Protein AF-A0A3M1D000-F1 (afdb_monomer_lite)

Secondary structure (DSSP, 8-state):
------EEE----TTGGGS-GGGTS-EESSHHHHHHHHHHS--SEEEEETT-SS--HHHHHHHHHHHSS-EEEEEE-GGG--TTS-TT-SEEEE--

Radius of gyration: 12.74 Å; chains: 1; bounding box: 37×26×30 Å

Structure (mmCIF, N/CA/C/O backbone):
data_AF-A0A3M1D000-F1
#
_entry.id   AF-A0A3M1D000-F1
#
loop_
_atom_site.group_PDB
_atom_site.id
_atom_site.type_symbol
_atom_site.label_atom_id
_atom_site.label_alt_id
_atom_site.label_comp_id
_atom_site.label_asym_id
_atom_site.label_entity_id
_atom_site.label_seq_id
_atom_site.pdbx_PDB_ins_code
_atom_site.Cartn_x
_atom_site.Cartn_y
_atom_site.Cartn_z
_atom_site.occupancy
_atom_site.B_iso_or_equiv
_atom_site.auth_seq_id
_atom_site.auth_comp_id
_atom_site.auth_asym_id
_atom_site.auth_atom_id
_atom_site.pdbx_PDB_model_num
ATOM 1 N N . MET A 1 1 ? -20.280 -12.927 6.071 1.00 37.81 1 MET A N 1
ATOM 2 C CA . MET A 1 1 ? -19.018 -13.432 5.493 1.00 37.81 1 MET A CA 1
ATOM 3 C C . MET A 1 1 ? -18.439 -12.275 4.697 1.00 37.81 1 MET A C 1
ATOM 5 O O . MET A 1 1 ? -18.790 -12.108 3.539 1.00 37.81 1 MET A O 1
ATOM 9 N N . GLU A 1 2 ? -17.735 -11.371 5.377 1.00 47.12 2 GLU A N 1
ATOM 10 C CA . GLU A 1 2 ? -17.268 -10.111 4.785 1.00 47.12 2 GLU A CA 1
ATOM 11 C C . GLU A 1 2 ? -16.052 -10.379 3.897 1.00 47.12 2 GLU A C 1
ATOM 13 O O . GLU A 1 2 ? -15.054 -10.944 4.345 1.00 47.12 2 GLU A O 1
ATOM 18 N N . GLN A 1 3 ? -16.174 -10.029 2.617 1.00 42.47 3 GLN A N 1
ATOM 19 C CA . GLN A 1 3 ? -15.069 -10.069 1.669 1.00 42.47 3 GLN A CA 1
ATOM 20 C C . GLN A 1 3 ? -14.061 -8.982 2.053 1.00 42.47 3 GLN A C 1
ATOM 22 O O . GLN A 1 3 ? -14.401 -7.805 2.134 1.00 42.47 3 GLN A O 1
ATOM 27 N N . ARG A 1 4 ? -12.830 -9.415 2.329 1.00 45.31 4 ARG A N 1
ATOM 28 C CA . ARG A 1 4 ? -11.682 -8.578 2.683 1.00 45.31 4 ARG A CA 1
ATOM 29 C C . ARG A 1 4 ? -11.037 -8.067 1.401 1.00 45.31 4 ARG A C 1
ATOM 31 O O . ARG A 1 4 ? -10.535 -8.871 0.620 1.00 45.31 4 ARG A O 1
ATOM 38 N N . LEU A 1 5 ? -11.107 -6.762 1.166 1.00 46.03 5 LEU A N 1
ATOM 39 C CA . LEU A 1 5 ? -10.585 -6.125 -0.042 1.00 46.03 5 LEU A CA 1
ATOM 40 C C . LEU A 1 5 ? -9.179 -5.577 0.225 1.00 46.03 5 LEU A C 1
ATOM 42 O O . LEU A 1 5 ? -8.950 -4.875 1.211 1.00 46.03 5 LEU A O 1
ATOM 46 N N . ALA A 1 6 ? -8.238 -5.902 -0.664 1.00 50.59 6 ALA A N 1
ATOM 47 C CA . ALA A 1 6 ? -6.961 -5.201 -0.739 1.00 50.59 6 ALA A CA 1
ATOM 48 C C . ALA A 1 6 ? -7.199 -3.803 -1.332 1.00 50.59 6 ALA A C 1
ATOM 50 O O . ALA A 1 6 ? -8.254 -3.534 -1.895 1.00 50.59 6 ALA A O 1
ATOM 51 N N . SER A 1 7 ? -6.258 -2.875 -1.232 1.00 55.62 7 SER A N 1
ATOM 52 C CA . SER A 1 7 ? -6.275 -1.666 -2.065 1.00 55.62 7 SER A CA 1
ATOM 53 C C . SER A 1 7 ? -4.904 -1.405 -2.636 1.00 55.62 7 SER A C 1
ATOM 55 O O . SER A 1 7 ? -3.879 -1.734 -2.037 1.00 55.62 7 SER A O 1
ATOM 57 N N . PHE A 1 8 ? -4.897 -0.834 -3.829 1.00 57.19 8 PHE A N 1
ATOM 58 C CA . PHE A 1 8 ? -3.710 -0.688 -4.643 1.00 57.19 8 PHE A CA 1
ATOM 59 C C . PHE A 1 8 ? -3.452 0.787 -4.920 1.00 57.19 8 PHE A C 1
ATOM 61 O O . PHE A 1 8 ? -4.340 1.485 -5.400 1.00 57.19 8 PHE A O 1
ATOM 68 N N . ILE A 1 9 ? -2.239 1.263 -4.655 1.00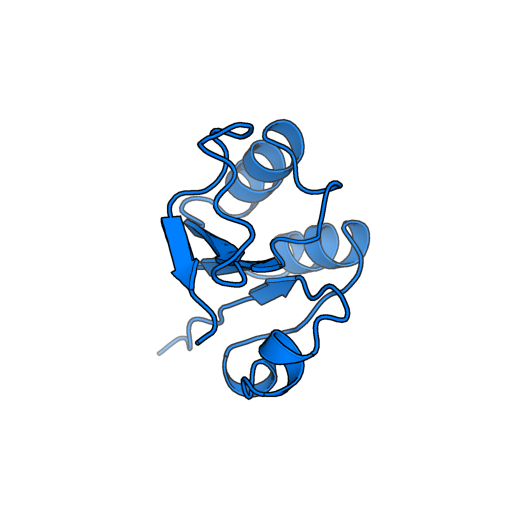 54.06 9 ILE A N 1
ATOM 69 C CA . ILE A 1 9 ? -1.783 2.560 -5.147 1.00 54.06 9 ILE A CA 1
ATOM 70 C C . ILE A 1 9 ? -0.944 2.318 -6.391 1.00 54.06 9 ILE A C 1
ATOM 72 O O . ILE A 1 9 ? 0.226 1.931 -6.301 1.00 54.06 9 ILE A O 1
ATOM 76 N N . ALA A 1 10 ? -1.539 2.581 -7.549 1.00 50.91 10 ALA A N 1
ATOM 77 C CA . ALA A 1 10 ? -0.838 2.519 -8.820 1.00 50.91 10 ALA A CA 1
ATOM 78 C C . ALA A 1 10 ? 0.006 3.779 -9.009 1.00 50.91 10 ALA A C 1
ATOM 80 O O . ALA A 1 10 ? -0.502 4.894 -8.875 1.00 50.91 10 ALA A O 1
ATOM 81 N N . ALA A 1 11 ? 1.278 3.630 -9.367 1.00 47.56 11 ALA A N 1
ATOM 82 C CA . ALA A 1 11 ? 1.824 4.507 -10.391 1.00 47.56 11 ALA A CA 1
ATOM 83 C C . ALA A 1 11 ? 1.615 3.814 -11.745 1.00 47.56 11 ALA A C 1
ATOM 85 O O . ALA A 1 11 ? 1.235 2.643 -11.820 1.00 47.56 11 ALA A O 1
ATOM 86 N N . ASP A 1 12 ? 1.779 4.561 -12.829 1.00 53.69 12 ASP A N 1
ATOM 87 C CA . ASP A 1 12 ? 1.535 4.078 -14.185 1.00 53.69 12 ASP A CA 1
ATOM 88 C C . ASP A 1 12 ? 2.637 3.115 -14.681 1.00 53.69 12 ASP A C 1
ATOM 90 O O . ASP A 1 12 ? 3.274 3.347 -15.708 1.00 53.69 12 ASP A O 1
ATOM 94 N N . HIS A 1 13 ? 2.928 2.045 -13.934 1.00 54.09 13 HIS A N 1
ATOM 95 C CA . HIS A 1 13 ? 4.004 1.120 -14.266 1.00 54.09 13 HIS A CA 1
ATOM 96 C C . HIS A 1 13 ? 3.521 -0.007 -15.210 1.00 54.09 13 HIS A C 1
ATOM 98 O O . HIS A 1 13 ? 2.554 -0.718 -14.912 1.00 54.09 13 HIS A O 1
ATOM 104 N N . PRO A 1 14 ? 4.200 -0.264 -16.346 1.00 56.59 14 PRO A N 1
ATOM 105 C CA . PRO A 1 14 ? 3.773 -1.272 -17.324 1.00 56.59 14 PRO A CA 1
ATOM 106 C C . PRO A 1 14 ? 3.675 -2.703 -16.775 1.00 56.59 14 PRO A C 1
ATOM 108 O O . PRO A 1 14 ? 2.819 -3.470 -17.218 1.00 56.59 14 PRO A O 1
ATOM 111 N N . ALA A 1 15 ? 4.529 -3.075 -15.813 1.00 57.12 15 ALA A N 1
ATOM 112 C CA . ALA A 1 15 ? 4.475 -4.396 -15.175 1.00 57.12 15 ALA A CA 1
ATOM 113 C C . ALA A 1 15 ? 3.245 -4.546 -14.261 1.00 57.12 15 ALA A C 1
ATOM 115 O O . ALA A 1 15 ? 2.645 -5.615 -14.193 1.00 57.12 15 ALA A O 1
ATOM 116 N N . VAL A 1 16 ? 2.813 -3.449 -13.635 1.00 58.97 16 VAL A N 1
ATOM 117 C CA . VAL A 1 16 ? 1.617 -3.377 -12.787 1.00 58.97 16 VAL A CA 1
ATOM 118 C C . VAL A 1 16 ? 0.353 -3.519 -13.640 1.00 58.97 16 VAL A C 1
ATOM 120 O O . VAL A 1 16 ? -0.546 -4.267 -13.273 1.00 58.97 16 VAL A O 1
ATOM 123 N N . ARG A 1 17 ? 0.320 -2.923 -14.844 1.00 58.31 17 ARG A N 1
ATOM 124 C CA . ARG A 1 17 ? -0.803 -3.059 -15.798 1.00 58.31 17 ARG A CA 1
ATOM 125 C C . ARG A 1 17 ? -1.093 -4.507 -16.231 1.00 58.31 17 ARG A C 1
ATOM 127 O O . ARG A 1 17 ? -2.190 -4.785 -16.709 1.00 58.31 17 ARG A O 1
ATOM 134 N N . ARG A 1 18 ? -0.125 -5.428 -16.115 1.00 56.59 18 ARG A N 1
ATOM 135 C CA . ARG A 1 18 ? -0.323 -6.859 -16.431 1.00 56.59 18 ARG A CA 1
ATOM 136 C C . ARG A 1 18 ? -1.035 -7.619 -15.316 1.00 56.59 18 ARG A C 1
ATOM 138 O O . ARG A 1 18 ? -1.662 -8.643 -15.587 1.00 56.59 18 ARG A O 1
ATOM 145 N N . LEU A 1 19 ? -0.948 -7.136 -14.081 1.00 63.94 19 LEU A N 1
ATOM 146 C CA . LEU A 1 19 ? -1.707 -7.682 -12.970 1.00 63.94 19 LEU A CA 1
ATOM 147 C C . LEU A 1 19 ? -3.153 -7.190 -13.091 1.00 63.94 19 LEU A C 1
ATOM 149 O O . LEU A 1 19 ? -3.401 -5.999 -13.256 1.00 63.94 19 LEU A O 1
ATOM 153 N N . LYS A 1 20 ? -4.132 -8.096 -12.993 1.00 66.94 20 LYS A N 1
ATOM 154 C CA . LYS A 1 20 ? -5.560 -7.736 -12.928 1.00 66.94 20 LYS A CA 1
ATOM 155 C C . LYS A 1 20 ? -5.891 -7.128 -11.556 1.00 66.94 20 LYS A C 1
ATOM 157 O O . LYS A 1 20 ? -6.662 -7.702 -10.795 1.00 66.94 20 LYS A O 1
ATOM 162 N N . LEU A 1 21 ? -5.265 -6.012 -11.201 1.00 67.19 21 LEU A N 1
ATOM 163 C CA . LEU A 1 21 ? -5.317 -5.424 -9.855 1.00 67.19 21 LEU A CA 1
ATOM 164 C C . LEU A 1 21 ? -6.723 -4.982 -9.468 1.00 67.19 21 LEU A C 1
ATOM 166 O O . LEU A 1 21 ? -7.103 -5.149 -8.314 1.00 67.19 21 LEU A O 1
ATOM 170 N N . ASP A 1 22 ? -7.528 -4.583 -10.452 1.00 64.75 22 ASP A N 1
ATOM 171 C CA . ASP A 1 22 ? -8.951 -4.276 -10.275 1.00 64.75 22 ASP A CA 1
ATOM 172 C C . ASP A 1 22 ? -9.753 -5.464 -9.709 1.00 64.75 22 ASP A C 1
ATOM 174 O O . ASP A 1 22 ? -10.845 -5.286 -9.177 1.00 64.75 22 ASP A O 1
ATOM 178 N N . THR A 1 23 ? -9.226 -6.693 -9.809 1.00 69.50 23 THR A N 1
ATOM 179 C CA . THR A 1 23 ? -9.846 -7.893 -9.218 1.00 69.50 23 THR A CA 1
ATOM 180 C C . THR A 1 23 ? -9.419 -8.160 -7.774 1.00 69.50 23 THR A C 1
ATOM 182 O O . THR A 1 23 ? -10.072 -8.943 -7.090 1.00 69.50 23 THR A O 1
ATOM 185 N N . LEU A 1 24 ? -8.344 -7.523 -7.302 1.00 71.75 24 LEU A N 1
ATOM 186 C CA . LEU A 1 24 ? -7.836 -7.650 -5.932 1.00 71.75 24 LEU A CA 1
ATOM 187 C C . LEU A 1 24 ? -8.394 -6.556 -5.016 1.00 71.75 24 LEU A C 1
ATOM 189 O O . LEU A 1 24 ? -8.530 -6.770 -3.810 1.00 71.75 24 LEU A O 1
ATOM 193 N N . GLY A 1 25 ? -8.717 -5.394 -5.585 1.00 77.38 25 GLY A N 1
ATOM 194 C CA . GLY A 1 25 ? -9.170 -4.252 -4.814 1.00 77.38 25 GLY A CA 1
ATOM 195 C C . 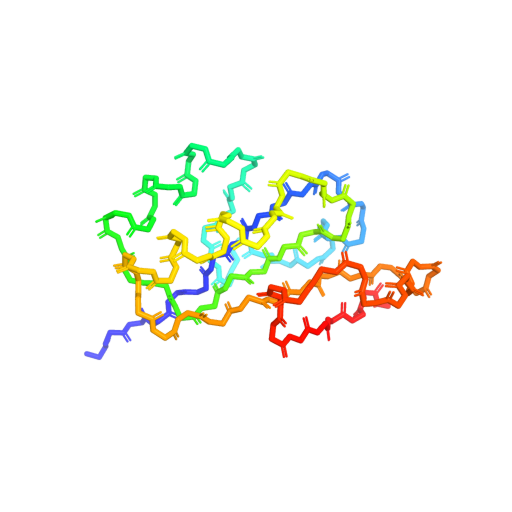GLY A 1 25 ? -9.294 -2.959 -5.612 1.00 77.38 25 GLY A C 1
ATOM 196 O O . GLY A 1 25 ? -8.878 -2.905 -6.769 1.00 77.38 25 GLY A O 1
ATOM 197 N N . PRO A 1 26 ? -9.835 -1.895 -4.995 1.00 83.00 26 PRO A N 1
ATOM 198 C CA . PRO A 1 26 ? -9.791 -0.553 -5.560 1.00 83.00 26 PRO A CA 1
ATOM 199 C C . PRO A 1 26 ? -8.354 -0.104 -5.844 1.00 83.00 26 PRO A C 1
ATOM 201 O O . PRO A 1 26 ? -7.450 -0.266 -5.017 1.00 83.00 26 PRO A O 1
ATOM 204 N N . VAL A 1 27 ? -8.183 0.508 -7.013 1.00 84.31 27 VAL A N 1
ATOM 205 C CA . VAL A 1 27 ? -6.953 1.166 -7.445 1.00 84.31 27 VAL A CA 1
ATOM 206 C C . VAL A 1 27 ? -7.107 2.671 -7.253 1.00 84.31 27 VAL A C 1
ATOM 208 O O . VAL A 1 27 ? -8.073 3.264 -7.728 1.00 84.31 27 VAL A O 1
ATOM 211 N N . VAL A 1 28 ? -6.147 3.291 -6.575 1.00 84.69 28 VAL A N 1
ATOM 212 C CA . VAL A 1 28 ? -6.062 4.743 -6.385 1.00 84.69 28 VAL A CA 1
ATOM 213 C C . VAL A 1 28 ? -4.729 5.257 -6.923 1.00 84.69 28 VAL A C 1
ATOM 215 O O . VAL A 1 28 ? -3.707 4.579 -6.834 1.00 84.69 28 VAL A O 1
ATOM 218 N N . SER A 1 29 ? -4.719 6.456 -7.496 1.00 83.94 29 SER A N 1
ATOM 219 C CA . SER A 1 29 ? -3.503 7.089 -8.030 1.00 83.94 29 SER A CA 1
ATOM 220 C C . SER A 1 29 ? -2.989 8.223 -7.147 1.00 83.94 29 SER A C 1
ATOM 222 O O . SER A 1 29 ? -1.822 8.595 -7.242 1.00 83.94 29 SER A O 1
ATOM 224 N N . GLU A 1 30 ? -3.824 8.756 -6.258 1.00 85.62 30 GLU A N 1
ATOM 225 C CA . GLU A 1 30 ? -3.524 9.939 -5.456 1.00 85.62 30 GLU A CA 1
ATOM 226 C C . GLU A 1 30 ? -3.637 9.626 -3.956 1.00 85.62 30 GLU A C 1
ATOM 228 O O . GLU A 1 30 ? -4.544 8.922 -3.506 1.00 85.62 30 GLU A O 1
ATOM 233 N N . LEU A 1 31 ? -2.722 10.170 -3.142 1.00 89.06 31 LEU A N 1
ATOM 234 C CA . LEU A 1 31 ? -2.761 9.988 -1.684 1.00 89.06 31 LEU A CA 1
ATOM 235 C C . LEU A 1 31 ? -4.064 10.487 -1.029 1.00 89.06 31 LEU A C 1
ATOM 237 O O . LEU A 1 31 ? -4.533 9.821 -0.105 1.00 89.06 31 LEU A O 1
ATOM 241 N N . PRO A 1 32 ? -4.669 11.622 -1.439 1.00 90.81 32 PRO A N 1
ATOM 242 C CA . PRO A 1 32 ? -5.985 12.026 -0.945 1.00 90.81 32 PRO A CA 1
ATOM 243 C C . PRO A 1 32 ? -7.070 10.959 -1.129 1.00 90.81 32 PRO A C 1
ATOM 245 O O . PRO A 1 32 ? -7.822 10.708 -0.186 1.00 90.81 32 PRO A O 1
ATOM 248 N N . ASP A 1 33 ? -7.106 10.284 -2.281 1.00 89.44 33 ASP A N 1
ATOM 249 C CA . ASP A 1 33 ? -8.089 9.231 -2.562 1.00 89.44 33 ASP A CA 1
ATOM 250 C C . ASP A 1 33 ? -7.865 8.021 -1.661 1.00 89.44 33 ASP A C 1
ATOM 252 O O . ASP A 1 33 ? -8.815 7.463 -1.114 1.00 89.44 33 ASP A O 1
ATOM 256 N N . LEU A 1 34 ? -6.602 7.668 -1.410 1.00 89.25 34 LEU A N 1
ATOM 257 C CA . LEU A 1 34 ? -6.262 6.652 -0.421 1.00 89.25 34 LEU A CA 1
ATOM 258 C C . LEU A 1 34 ? -6.734 7.045 0.984 1.00 89.25 34 LEU A C 1
ATOM 260 O O . LEU A 1 34 ? -7.308 6.218 1.688 1.00 89.25 34 LEU A O 1
ATOM 264 N N . TYR A 1 35 ? -6.500 8.290 1.412 1.00 90.88 35 TYR A N 1
ATOM 265 C CA . TYR A 1 35 ? -6.930 8.764 2.731 1.00 90.88 35 TYR A CA 1
ATOM 266 C C . TYR A 1 35 ? -8.449 8.737 2.905 1.00 90.88 35 TYR A C 1
ATOM 268 O O . TYR A 1 35 ? -8.925 8.481 4.016 1.00 90.88 35 TYR A O 1
ATOM 276 N N . HIS A 1 36 ? -9.186 9.023 1.832 1.00 90.38 36 HIS A N 1
ATOM 277 C CA . HIS A 1 36 ? -10.635 8.892 1.800 1.00 90.38 36 HIS A CA 1
ATOM 278 C C . HIS A 1 36 ? -11.052 7.417 1.831 1.00 90.38 36 HIS A C 1
ATOM 280 O O . HIS A 1 36 ? -11.879 7.020 2.643 1.00 90.38 36 HIS A O 1
ATOM 286 N N . LEU A 1 37 ? -10.409 6.557 1.046 1.00 88.56 37 LEU A N 1
ATOM 287 C CA . LEU A 1 37 ? -10.712 5.130 1.035 1.00 88.56 37 LEU A CA 1
ATOM 288 C C . LEU A 1 37 ? -10.520 4.484 2.417 1.00 88.56 37 LEU A C 1
ATOM 290 O O . LEU A 1 37 ? -11.412 3.789 2.898 1.00 88.56 37 LEU A O 1
ATOM 294 N N . VAL A 1 38 ? -9.407 4.778 3.101 1.00 87.69 38 VAL A N 1
ATOM 295 C CA . VAL A 1 38 ? -9.157 4.281 4.469 1.00 87.69 38 VAL A CA 1
ATOM 296 C C . VAL A 1 38 ? -10.036 4.941 5.536 1.00 87.69 38 VAL A C 1
ATOM 298 O O . VAL A 1 38 ? -9.979 4.533 6.695 1.00 87.69 38 VAL A O 1
ATOM 301 N N . SER A 1 39 ? -10.791 5.998 5.204 1.00 87.94 39 SER A N 1
ATOM 302 C CA . SER A 1 39 ? -11.794 6.564 6.114 1.00 87.94 39 SER A CA 1
ATOM 303 C C . SER A 1 39 ? -13.115 5.830 6.060 1.00 87.94 39 SER A C 1
ATOM 305 O O . SER A 1 39 ? -13.755 5.683 7.097 1.00 87.94 39 SER A O 1
ATOM 307 N N . GLU A 1 40 ? -13.499 5.391 4.867 1.00 89.12 40 GLU A N 1
ATOM 308 C CA . GLU A 1 40 ? -14.780 4.737 4.622 1.00 89.12 40 GLU A CA 1
ATOM 309 C C . GLU A 1 40 ? -14.702 3.222 4.822 1.00 89.12 40 GLU A C 1
ATOM 311 O O . GLU A 1 40 ? -15.705 2.585 5.141 1.00 89.12 40 GLU A O 1
ATOM 316 N N . GLN A 1 41 ? -13.526 2.627 4.604 1.00 86.06 41 GLN A N 1
ATOM 317 C CA . GLN A 1 41 ? -13.374 1.180 4.507 1.00 86.06 41 GLN A CA 1
ATOM 318 C C . GLN A 1 41 ? -12.141 0.674 5.249 1.00 86.06 41 GLN A C 1
ATOM 320 O O . GLN A 1 41 ? -11.078 1.305 5.272 1.00 86.06 41 GLN A O 1
ATOM 325 N N . ARG A 1 42 ? -12.284 -0.525 5.824 1.00 85.31 42 ARG A N 1
ATOM 326 C CA . ARG A 1 42 ? -11.162 -1.235 6.424 1.00 85.31 42 ARG A CA 1
ATOM 327 C C . ARG A 1 42 ? -10.358 -1.955 5.342 1.00 85.31 42 ARG A C 1
ATOM 329 O O . ARG A 1 42 ? -10.931 -2.720 4.574 1.00 85.31 42 ARG A O 1
ATOM 336 N N . LEU A 1 43 ? -9.049 -1.730 5.317 1.00 85.00 43 LEU A N 1
ATOM 337 C CA . LEU A 1 43 ? -8.110 -2.341 4.383 1.00 85.00 43 LEU A CA 1
ATOM 338 C C . LEU A 1 43 ? -7.115 -3.195 5.156 1.00 85.00 43 LEU A C 1
ATOM 340 O O . LEU A 1 43 ? -6.451 -2.707 6.071 1.00 85.00 43 LEU A O 1
ATOM 344 N N . ASP A 1 44 ? -6.991 -4.453 4.755 1.00 85.75 44 ASP A N 1
ATOM 345 C CA . ASP A 1 44 ? -6.022 -5.370 5.355 1.00 85.75 44 ASP A CA 1
ATOM 346 C C . ASP A 1 44 ? -4.651 -5.281 4.657 1.00 85.75 44 ASP A C 1
ATOM 348 O O . ASP A 1 44 ? -3.620 -5.483 5.294 1.00 85.75 44 ASP A O 1
ATOM 352 N N . LEU A 1 45 ? -4.629 -4.929 3.364 1.00 87.06 45 LEU A N 1
ATOM 353 C CA . LEU A 1 45 ? -3.421 -4.869 2.540 1.00 87.06 45 LEU A CA 1
ATOM 354 C C . LEU A 1 45 ? -3.420 -3.635 1.635 1.00 87.06 45 LEU A C 1
ATOM 356 O O . LEU A 1 45 ? -4.370 -3.400 0.886 1.00 87.06 45 LEU A O 1
ATOM 360 N N . LEU A 1 46 ? -2.308 -2.907 1.663 1.00 89.81 46 LEU A N 1
ATOM 361 C CA . LEU A 1 46 ? -1.978 -1.815 0.767 1.00 89.81 46 LEU A CA 1
ATOM 362 C C . LEU A 1 46 ? -0.773 -2.196 -0.085 1.00 89.81 46 LEU A C 1
ATOM 364 O O . LEU A 1 46 ? 0.331 -2.393 0.418 1.00 89.81 46 LEU A O 1
ATOM 368 N N . LEU A 1 47 ? -0.978 -2.250 -1.388 1.00 88.19 47 LEU A N 1
ATOM 369 C CA . LEU A 1 47 ? 0.084 -2.475 -2.357 1.00 88.19 47 LEU A CA 1
ATOM 370 C C . LEU A 1 47 ? 0.513 -1.130 -2.952 1.00 88.19 47 LEU A C 1
ATOM 372 O O . LEU A 1 47 ? -0.333 -0.357 -3.397 1.00 88.19 47 LEU A O 1
ATOM 376 N N . VAL A 1 48 ? 1.812 -0.845 -2.957 1.00 86.75 48 VAL A N 1
ATOM 377 C CA . VAL A 1 48 ? 2.369 0.444 -3.389 1.00 86.75 48 VAL A CA 1
ATOM 378 C C . VAL A 1 48 ? 3.352 0.219 -4.521 1.00 86.75 48 VAL A C 1
ATOM 380 O O . VAL A 1 48 ? 4.293 -0.557 -4.375 1.00 86.75 48 VAL A O 1
ATOM 383 N N . ASP A 1 49 ? 3.168 0.917 -5.634 1.00 83.62 49 ASP A N 1
ATOM 384 C CA . ASP A 1 49 ? 4.144 0.915 -6.721 1.00 83.62 49 ASP A CA 1
ATOM 385 C C . ASP A 1 49 ? 5.517 1.448 -6.261 1.00 83.62 49 ASP A C 1
ATOM 387 O O . ASP A 1 49 ? 5.623 2.505 -5.632 1.00 83.62 49 ASP A O 1
ATOM 391 N N . GLY A 1 50 ? 6.574 0.702 -6.580 1.00 79.31 50 GLY A N 1
ATOM 392 C CA . GLY A 1 50 ? 7.967 0.993 -6.268 1.00 79.31 50 GLY A CA 1
ATOM 393 C C . GLY A 1 50 ? 8.432 2.361 -6.749 1.00 79.31 50 GLY A C 1
ATOM 394 O O . GLY A 1 50 ? 9.182 3.018 -6.028 1.00 79.31 50 GLY A O 1
ATOM 395 N N . ALA A 1 51 ? 7.906 2.839 -7.877 1.00 78.44 51 ALA A N 1
ATOM 396 C CA . ALA A 1 51 ? 8.262 4.132 -8.454 1.00 78.44 51 ALA A CA 1
ATOM 397 C C . ALA A 1 51 ? 7.704 5.339 -7.668 1.00 78.44 51 ALA A C 1
ATOM 399 O O . ALA A 1 51 ? 8.059 6.488 -7.950 1.00 78.44 51 ALA A O 1
ATOM 400 N N . ARG A 1 52 ? 6.820 5.118 -6.682 1.00 78.00 52 ARG A N 1
ATOM 401 C CA . ARG A 1 52 ? 6.237 6.197 -5.875 1.00 78.00 52 ARG A CA 1
ATOM 402 C C . ARG A 1 52 ? 7.183 6.673 -4.781 1.00 78.00 52 ARG A C 1
ATOM 404 O O . ARG A 1 52 ? 7.656 5.894 -3.958 1.00 78.00 52 ARG A O 1
ATOM 411 N N . ASN A 1 53 ? 7.352 7.991 -4.716 1.00 81.38 53 A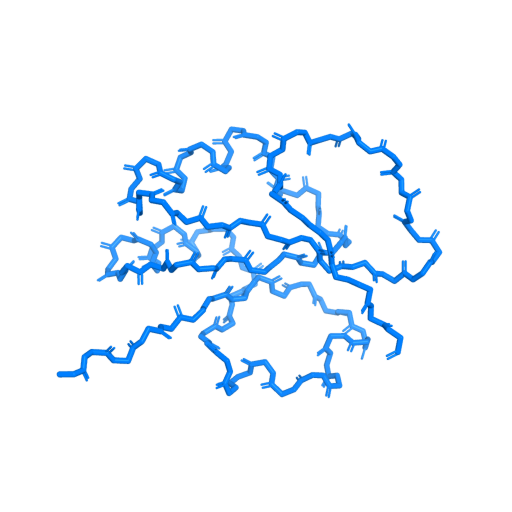SN A N 1
ATOM 412 C CA . ASN A 1 53 ? 8.172 8.672 -3.708 1.00 81.38 53 ASN A CA 1
ATOM 413 C C . ASN A 1 53 ? 7.341 9.420 -2.653 1.00 81.38 53 ASN A C 1
ATOM 415 O O . ASN A 1 53 ? 7.877 9.917 -1.667 1.00 81.38 53 ASN A O 1
ATOM 419 N N . ASP A 1 54 ? 6.030 9.528 -2.858 1.00 85.50 54 ASP A N 1
ATOM 420 C CA . ASP A 1 54 ? 5.112 10.226 -1.958 1.00 85.50 54 ASP A CA 1
ATOM 421 C C . ASP A 1 54 ? 4.649 9.354 -0.779 1.00 85.50 54 ASP A C 1
ATOM 423 O O . ASP A 1 54 ? 4.215 9.867 0.258 1.00 85.50 54 ASP A O 1
ATOM 427 N N . MET A 1 55 ? 4.807 8.033 -0.889 1.00 86.12 55 MET A N 1
ATOM 428 C CA . MET A 1 55 ? 4.630 7.115 0.226 1.00 86.12 55 MET A CA 1
ATOM 429 C C . MET A 1 55 ? 5.836 7.181 1.172 1.00 86.12 55 MET A C 1
ATOM 431 O O . MET A 1 55 ? 6.931 6.715 0.868 1.00 86.12 55 MET A O 1
ATOM 435 N N . THR A 1 56 ? 5.614 7.750 2.357 1.00 88.19 56 THR A N 1
ATOM 436 C CA . THR A 1 56 ? 6.627 7.914 3.410 1.00 88.19 56 THR A CA 1
ATOM 437 C C . THR A 1 56 ? 6.204 7.211 4.698 1.00 88.19 56 THR A C 1
ATOM 439 O O . THR A 1 56 ? 5.033 6.877 4.891 1.00 88.19 56 THR A O 1
ATOM 442 N N . GLN A 1 57 ? 7.126 7.064 5.654 1.00 88.81 57 GLN A N 1
ATOM 443 C CA . GLN A 1 57 ? 6.806 6.516 6.979 1.00 88.81 57 GLN A CA 1
ATOM 444 C C . GLN A 1 57 ? 5.698 7.296 7.699 1.00 88.81 57 GLN A C 1
ATOM 446 O O . GLN A 1 57 ? 4.811 6.700 8.308 1.00 88.81 57 GLN A O 1
ATOM 451 N N . SER A 1 58 ? 5.700 8.625 7.585 1.00 90.38 58 SER A N 1
ATOM 452 C CA . SER A 1 58 ? 4.652 9.475 8.155 1.00 90.38 58 SER A CA 1
ATOM 453 C C . SER A 1 58 ? 3.279 9.200 7.539 1.00 90.38 58 SER A C 1
ATOM 455 O O . SER A 1 58 ? 2.278 9.207 8.258 1.00 90.38 58 SER A O 1
ATOM 457 N N . VAL A 1 59 ? 3.222 8.932 6.230 1.00 91.31 59 VAL A N 1
ATOM 458 C CA . VAL A 1 59 ? 1.985 8.547 5.533 1.00 91.31 59 VAL A CA 1
ATOM 459 C C . VAL A 1 59 ? 1.523 7.171 6.012 1.00 91.31 59 VAL A C 1
ATOM 461 O O . VAL A 1 59 ? 0.399 7.048 6.493 1.00 91.31 59 VAL A O 1
ATOM 464 N N . ALA A 1 60 ? 2.403 6.170 6.005 1.00 91.00 60 ALA A N 1
ATOM 465 C CA . ALA A 1 60 ? 2.097 4.817 6.473 1.00 91.00 60 ALA A CA 1
ATOM 466 C C . ALA A 1 60 ? 1.550 4.786 7.911 1.00 91.00 60 ALA A C 1
ATOM 468 O O . ALA A 1 60 ? 0.537 4.140 8.182 1.00 91.00 60 ALA A O 1
ATOM 469 N N . ILE A 1 61 ? 2.165 5.537 8.835 1.00 91.00 61 ILE A N 1
ATOM 470 C CA . ILE A 1 61 ? 1.689 5.650 10.222 1.00 91.00 61 ILE A CA 1
ATOM 471 C C . ILE A 1 61 ? 0.271 6.228 10.272 1.00 91.00 61 ILE A C 1
ATOM 473 O O . ILE A 1 61 ? -0.561 5.738 11.035 1.00 91.00 61 ILE A O 1
ATOM 477 N N . ARG A 1 62 ? -0.029 7.263 9.479 1.00 91.62 62 ARG A N 1
ATOM 478 C CA . ARG A 1 62 ? -1.373 7.864 9.444 1.00 91.62 62 ARG A CA 1
ATOM 479 C C . ARG A 1 62 ? -2.415 6.883 8.920 1.00 91.62 62 ARG A C 1
ATOM 481 O O . ARG A 1 62 ? -3.488 6.791 9.510 1.00 91.62 62 ARG A O 1
ATOM 488 N N . LEU A 1 63 ? -2.087 6.137 7.868 1.00 90.50 63 LEU A N 1
ATOM 489 C CA . LEU A 1 63 ? -2.977 5.120 7.312 1.00 90.50 63 LEU A CA 1
ATOM 490 C C . LEU A 1 63 ? -3.254 4.012 8.339 1.00 90.50 63 LEU A C 1
ATOM 492 O O . LEU A 1 63 ? -4.413 3.727 8.633 1.00 90.50 63 LEU A O 1
ATOM 496 N N . ARG A 1 64 ? -2.210 3.466 8.980 1.00 89.94 64 ARG A N 1
ATOM 497 C CA . ARG A 1 64 ? -2.350 2.433 10.025 1.00 89.94 64 ARG A CA 1
ATOM 498 C C . ARG A 1 64 ? -3.111 2.919 11.257 1.00 89.94 64 ARG A C 1
ATOM 500 O O . ARG A 1 64 ? -3.882 2.165 11.832 1.00 89.94 64 ARG A O 1
ATOM 507 N N . ARG A 1 65 ? -2.969 4.186 11.662 1.00 89.69 65 ARG A N 1
ATOM 508 C CA . ARG A 1 65 ? -3.768 4.741 12.774 1.00 89.69 65 ARG A CA 1
ATOM 509 C C . ARG A 1 65 ? -5.268 4.700 12.497 1.00 89.69 65 ARG A C 1
ATOM 511 O O . ARG A 1 65 ? -6.040 4.532 13.433 1.00 89.69 65 ARG A O 1
ATOM 518 N N . ARG A 1 66 ? -5.666 4.880 11.236 1.00 84.44 66 ARG A N 1
ATOM 519 C CA . ARG A 1 66 ? -7.076 4.875 10.834 1.00 84.44 66 ARG A CA 1
ATOM 520 C C . ARG A 1 66 ? -7.595 3.466 10.556 1.00 84.44 66 ARG A C 1
ATOM 522 O O . ARG A 1 66 ? -8.748 3.191 10.856 1.00 84.44 66 ARG A O 1
ATOM 529 N N . ASN A 1 67 ? -6.737 2.589 10.035 1.00 83.00 67 ASN A N 1
ATOM 530 C CA . ASN A 1 67 ? -7.129 1.280 9.512 1.00 83.00 67 ASN A CA 1
ATOM 531 C C . ASN A 1 67 ? -6.707 0.073 10.383 1.00 83.00 67 ASN A C 1
ATOM 533 O O . ASN A 1 67 ? -7.126 -1.062 10.166 1.00 83.00 67 ASN A O 1
ATOM 537 N N . GLY A 1 68 ? -5.893 0.304 11.414 1.00 83.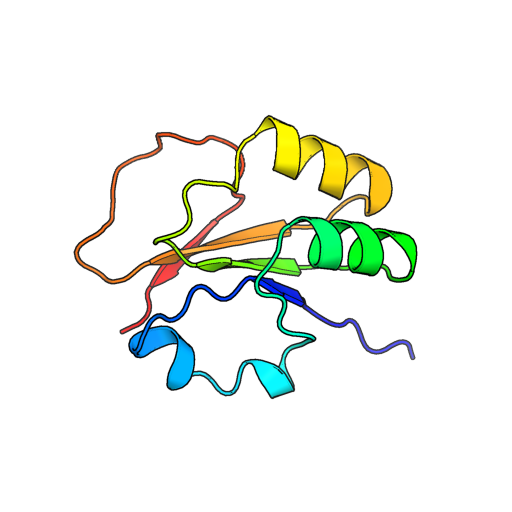00 68 GLY A N 1
ATOM 538 C CA . GLY A 1 68 ? -5.368 -0.736 12.295 1.00 83.00 68 GLY A CA 1
ATOM 539 C C . GLY A 1 68 ? -4.224 -1.532 11.659 1.00 83.00 68 GLY A C 1
ATOM 540 O O . GLY A 1 68 ? -3.245 -0.956 11.182 1.00 83.00 68 GLY A O 1
ATOM 541 N N . LEU A 1 69 ? -4.336 -2.866 11.704 1.00 79.06 69 LEU A N 1
ATOM 542 C CA . LEU A 1 69 ? -3.332 -3.833 11.230 1.00 79.06 69 LEU A CA 1
ATOM 543 C C . LEU A 1 69 ? -3.336 -3.970 9.698 1.00 79.06 69 LEU A C 1
ATOM 545 O O . LEU A 1 69 ? -3.551 -5.055 9.171 1.00 79.06 69 LEU A O 1
ATOM 549 N N . MET A 1 70 ? -3.136 -2.856 9.001 1.00 88.38 70 MET A N 1
ATOM 550 C CA . MET A 1 70 ? -2.966 -2.839 7.553 1.00 88.38 70 MET A CA 1
ATOM 551 C C . MET A 1 70 ? -1.502 -3.119 7.206 1.00 88.38 70 MET A C 1
ATOM 553 O O . MET A 1 70 ? -0.608 -2.382 7.646 1.00 88.38 70 MET A O 1
ATOM 557 N N . GLU A 1 71 ? -1.277 -4.148 6.396 1.00 89.56 71 GLU A N 1
ATOM 558 C CA . GLU A 1 71 ? 0.030 -4.421 5.807 1.00 89.56 71 GLU A CA 1
ATOM 559 C C . GLU A 1 71 ? 0.283 -3.505 4.609 1.00 89.56 71 GLU A C 1
ATOM 561 O O . GLU A 1 71 ? -0.625 -3.202 3.838 1.00 89.56 71 GLU A O 1
ATOM 566 N N . ILE A 1 72 ? 1.523 -3.063 4.433 1.00 89.81 72 ILE A N 1
ATOM 567 C CA . ILE A 1 72 ? 1.951 -2.207 3.328 1.00 89.81 72 ILE A CA 1
ATOM 568 C C . ILE A 1 72 ? 3.084 -2.908 2.595 1.00 89.81 72 ILE A C 1
ATOM 570 O O . ILE A 1 72 ? 4.181 -3.042 3.131 1.00 89.81 72 ILE A O 1
ATOM 574 N N . TRP A 1 73 ? 2.844 -3.319 1.357 1.00 89.38 73 TRP A N 1
ATOM 575 C CA . TRP A 1 73 ? 3.828 -4.022 0.542 1.00 89.38 73 TRP A CA 1
ATOM 576 C C . TRP A 1 73 ? 4.205 -3.198 -0.680 1.00 89.38 73 TRP A C 1
ATOM 578 O O . TRP A 1 73 ? 3.348 -2.597 -1.330 1.00 89.38 73 TRP A O 1
ATOM 588 N N . ARG A 1 74 ? 5.496 -3.185 -1.011 1.00 86.69 74 ARG A N 1
ATOM 589 C CA . ARG A 1 74 ? 6.012 -2.459 -2.175 1.00 86.69 74 ARG A CA 1
ATOM 590 C C . ARG A 1 74 ? 6.149 -3.394 -3.373 1.00 86.69 74 ARG A C 1
ATOM 592 O O . ARG A 1 74 ? 6.752 -4.458 -3.262 1.00 86.69 74 ARG A O 1
ATOM 599 N N . LEU A 1 75 ? 5.601 -3.005 -4.515 1.00 83.94 75 LEU A N 1
ATOM 600 C CA . LEU A 1 75 ? 5.810 -3.702 -5.777 1.00 83.94 75 LEU A CA 1
ATOM 601 C C . LEU A 1 75 ? 7.082 -3.169 -6.423 1.00 83.94 75 LEU A C 1
ATOM 603 O O . LEU A 1 75 ? 7.177 -1.969 -6.645 1.00 83.94 75 LEU A O 1
ATOM 607 N N . MET A 1 76 ? 8.051 -4.021 -6.735 1.00 80.25 76 MET A N 1
ATOM 608 C CA . MET A 1 76 ? 9.304 -3.578 -7.353 1.00 80.25 76 MET A CA 1
ATOM 609 C C . MET A 1 76 ? 9.556 -4.321 -8.660 1.00 80.25 76 MET A C 1
ATOM 611 O O . MET A 1 76 ? 9.284 -5.516 -8.772 1.00 80.25 76 MET A O 1
ATOM 615 N N . ALA A 1 77 ? 10.087 -3.605 -9.651 1.00 73.38 77 ALA A N 1
ATOM 616 C CA . ALA A 1 77 ? 10.748 -4.239 -10.783 1.00 73.38 77 ALA A CA 1
ATOM 617 C C . ALA A 1 77 ? 12.132 -4.738 -10.326 1.00 73.38 77 ALA A C 1
ATOM 619 O O . ALA A 1 77 ? 12.777 -4.083 -9.506 1.00 73.38 77 ALA A O 1
ATOM 620 N N . ASP A 1 78 ? 12.598 -5.875 -10.854 1.00 65.31 78 ASP A N 1
ATOM 621 C CA . ASP A 1 78 ? 13.834 -6.559 -10.415 1.00 65.31 78 ASP A CA 1
ATOM 622 C C . ASP A 1 78 ? 15.082 -5.654 -10.328 1.00 65.31 78 ASP A C 1
ATOM 624 O O . ASP A 1 78 ? 15.995 -5.929 -9.551 1.00 65.31 78 ASP A O 1
ATOM 628 N N . SER A 1 79 ? 15.137 -4.566 -11.101 1.00 59.12 79 SER A N 1
ATOM 629 C CA . SER A 1 79 ? 16.267 -3.631 -11.129 1.00 59.12 79 SER A CA 1
ATOM 630 C C . SER A 1 79 ? 16.260 -2.565 -10.026 1.00 59.12 79 SER A C 1
ATOM 632 O O . SER A 1 79 ? 17.239 -1.834 -9.902 1.00 59.12 79 SER A O 1
ATOM 634 N N . GLU A 1 80 ? 15.190 -2.448 -9.237 1.00 59.66 80 GLU A N 1
ATOM 635 C CA . GLU A 1 80 ? 14.986 -1.349 -8.280 1.00 59.66 80 GLU A CA 1
ATOM 636 C C . GLU A 1 80 ? 15.016 -1.800 -6.815 1.00 59.66 80 GLU A C 1
ATOM 638 O O . GLU A 1 80 ? 14.432 -1.148 -5.949 1.00 59.66 80 GLU A O 1
ATOM 643 N N . PHE A 1 81 ? 15.721 -2.893 -6.494 1.00 57.91 81 PHE A N 1
ATOM 644 C CA . PHE A 1 81 ? 16.001 -3.235 -5.096 1.00 57.91 81 PHE A CA 1
ATOM 645 C C . PHE A 1 81 ? 16.979 -2.222 -4.479 1.00 57.91 81 PHE A C 1
ATOM 647 O O . PHE A 1 81 ? 18.175 -2.466 -4.332 1.00 57.91 81 PHE A O 1
ATOM 654 N N . VAL A 1 82 ? 16.457 -1.050 -4.127 1.00 56.31 82 VAL A N 1
ATOM 655 C CA . VAL A 1 82 ? 17.150 -0.040 -3.336 1.00 56.31 82 VAL A CA 1
ATOM 656 C C . VAL A 1 82 ? 16.924 -0.421 -1.882 1.00 56.31 82 VAL A C 1
ATOM 658 O O . VAL A 1 82 ? 15.829 -0.261 -1.341 1.00 56.31 82 VAL A O 1
ATOM 661 N N . GLY A 1 83 ? 17.947 -1.016 -1.271 1.00 50.56 83 GLY A N 1
ATOM 662 C CA . GLY A 1 83 ? 17.905 -1.455 0.116 1.00 50.56 83 GLY A CA 1
ATOM 663 C C . GLY A 1 83 ? 17.362 -0.366 1.044 1.00 50.56 83 GLY A C 1
ATOM 664 O O . GLY A 1 83 ? 17.961 0.690 1.183 1.00 50.56 83 GLY A O 1
ATOM 665 N N . ALA A 1 84 ? 16.230 -0.663 1.680 1.00 51.22 84 ALA A N 1
ATOM 666 C CA . ALA A 1 84 ? 15.776 -0.145 2.970 1.00 51.22 84 ALA A CA 1
ATOM 667 C C . ALA A 1 84 ? 15.835 1.375 3.242 1.00 51.22 84 ALA A C 1
ATOM 669 O O . ALA A 1 84 ? 15.842 1.773 4.408 1.00 51.22 84 ALA A O 1
ATOM 670 N N . GLU A 1 85 ? 15.769 2.253 2.242 1.00 48.78 85 GLU A N 1
ATOM 671 C CA . GLU A 1 85 ? 15.500 3.676 2.498 1.00 48.78 85 GLU A CA 1
ATOM 672 C C . GLU A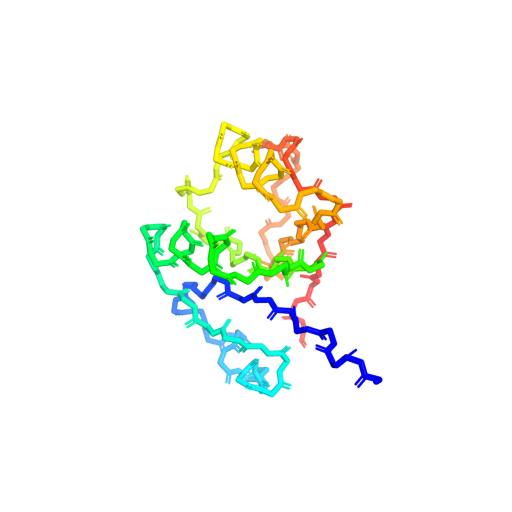 1 85 ? 13.986 3.909 2.646 1.00 48.78 85 GLU A C 1
ATOM 674 O O . GLU A 1 85 ? 13.320 4.518 1.814 1.00 48.78 85 GLU A O 1
ATOM 679 N N . GLY A 1 86 ? 13.414 3.348 3.719 1.00 58.25 86 GLY A N 1
ATOM 680 C CA . GLY A 1 86 ? 12.011 3.543 4.090 1.00 58.25 86 GLY A CA 1
ATOM 681 C C . GLY A 1 86 ? 11.408 2.371 4.864 1.00 58.25 86 GLY A C 1
ATOM 682 O O . GLY A 1 86 ? 10.716 1.538 4.289 1.00 58.25 86 GLY A O 1
ATOM 683 N N . ASN A 1 87 ? 11.607 2.351 6.187 1.00 70.19 87 ASN A N 1
ATOM 684 C CA . ASN A 1 87 ? 11.095 1.359 7.160 1.00 70.19 87 ASN A CA 1
ATOM 685 C C . ASN A 1 87 ? 9.558 1.361 7.346 1.00 70.19 87 ASN A C 1
ATOM 687 O O . ASN A 1 87 ? 9.044 1.157 8.446 1.00 70.19 87 ASN A O 1
ATOM 691 N N . TYR A 1 88 ? 8.795 1.686 6.306 1.00 83.88 88 TYR A N 1
ATOM 692 C CA . TYR A 1 88 ? 7.343 1.791 6.399 1.00 83.88 88 TYR A CA 1
ATOM 693 C C . TYR A 1 88 ? 6.604 0.591 5.811 1.00 83.88 88 TYR A C 1
ATOM 695 O O . TYR A 1 88 ? 5.443 0.389 6.169 1.00 83.88 88 TYR A O 1
ATOM 703 N N . CYS A 1 89 ? 7.251 -0.176 4.933 1.00 86.56 89 CYS A N 1
ATOM 704 C CA . CYS A 1 89 ? 6.683 -1.364 4.310 1.00 86.56 89 CYS A CA 1
ATOM 705 C C . CYS A 1 89 ? 6.970 -2.621 5.143 1.00 86.56 89 CYS A C 1
ATOM 707 O O . CYS A 1 89 ? 8.007 -2.725 5.794 1.00 86.56 89 CYS A O 1
ATOM 709 N N . ASP A 1 90 ? 6.023 -3.552 5.120 1.00 87.69 90 ASP A N 1
ATOM 710 C CA . ASP A 1 90 ? 6.087 -4.849 5.795 1.00 87.69 90 ASP A CA 1
ATOM 711 C C . ASP A 1 90 ? 6.696 -5.931 4.885 1.00 87.69 90 ASP A C 1
ATOM 713 O O . ASP A 1 90 ? 7.156 -6.966 5.361 1.00 87.69 90 ASP A O 1
ATOM 717 N N . GLY A 1 91 ? 6.742 -5.680 3.572 1.00 87.19 91 GLY A N 1
ATOM 718 C CA . GLY A 1 91 ? 7.327 -6.587 2.593 1.00 87.19 91 GLY A CA 1
ATOM 719 C C . GLY A 1 91 ? 7.404 -6.000 1.187 1.00 87.19 91 GLY A C 1
ATOM 720 O O . GLY A 1 91 ? 7.028 -4.851 0.929 1.00 87.19 91 GLY A O 1
ATOM 721 N N . TRP A 1 92 ? 7.892 -6.820 0.261 1.00 85.75 92 TRP A N 1
ATOM 722 C CA . TRP A 1 92 ? 8.036 -6.485 -1.153 1.00 85.75 92 TRP A CA 1
ATOM 723 C C . TRP A 1 92 ? 7.632 -7.659 -2.043 1.00 85.75 92 TRP A C 1
ATOM 725 O O . TRP A 1 92 ? 7.877 -8.820 -1.713 1.00 85.75 92 TRP A O 1
ATOM 735 N N . LEU A 1 93 ? 7.029 -7.339 -3.186 1.00 82.19 93 LEU A N 1
ATOM 736 C CA . LEU A 1 93 ? 6.690 -8.283 -4.248 1.00 82.19 93 LEU A CA 1
ATOM 737 C C . LEU A 1 93 ? 7.458 -7.899 -5.508 1.00 82.19 93 LEU A C 1
ATOM 739 O O . LEU A 1 93 ? 7.385 -6.750 -5.950 1.00 82.19 93 LEU A O 1
ATOM 743 N N . SER A 1 94 ? 8.168 -8.866 -6.090 1.00 80.44 94 SER A N 1
ATOM 744 C CA . SER A 1 94 ? 8.765 -8.682 -7.412 1.00 80.44 94 SER A CA 1
ATOM 745 C C . SER A 1 94 ? 7.713 -8.890 -8.502 1.00 80.44 94 SER A C 1
ATOM 747 O O . SER A 1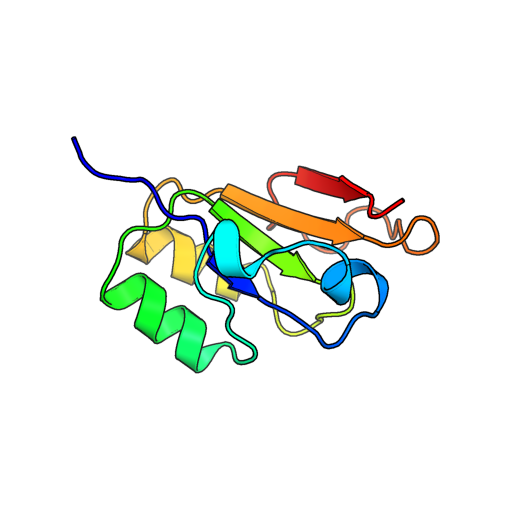 94 ? 6.902 -9.818 -8.433 1.00 80.44 94 SER A O 1
ATOM 749 N N . LEU A 1 95 ? 7.729 -8.007 -9.499 1.00 74.56 95 LEU A N 1
ATOM 750 C CA . LEU A 1 95 ? 6.903 -8.071 -10.700 1.00 74.56 95 LEU A CA 1
ATOM 751 C C . LEU A 1 95 ? 7.713 -8.654 -11.868 1.00 74.56 95 LEU A C 1
ATOM 753 O O . LEU A 1 95 ? 8.114 -7.913 -12.768 1.00 74.56 95 LEU A O 1
ATOM 757 N N . GLN A 1 96 ? 7.974 -9.963 -11.828 1.00 64.94 96 GLN A N 1
ATOM 758 C CA . GLN A 1 96 ? 8.556 -10.724 -12.947 1.00 64.94 96 GLN A CA 1
ATOM 759 C C . GLN A 1 96 ? 7.499 -11.111 -13.988 1.00 64.94 96 GLN A C 1
ATOM 761 O O . GLN A 1 96 ? 6.387 -11.524 -13.584 1.00 64.94 96 GLN A O 1
#

Foldseek 3Di:
DDDAAAEEADDPDPLVVVDPNVVRHHYDPDLVVLVVCLQVDAHQEYEYELPDPPDAQVSLVSSCVSRPNHAYEYEDEPVRPPPDPGPRHPYYDYSD

pLDDT: mean 75.17, std 15.36, range [37.81, 91.62]

Sequence (96 aa):
MEQRLASFIAADHPAVRRLKLDTLGPVVSELPDLYHLVSEQRLDLLLVDGARNDMTQSVAIRLRRRNGLMEIWRLMADSEFVGAEGNYCDGWLSLQ